Protein AF-A0A821YDY0-F1 (afdb_monomer_lite)

Foldseek 3Di:
DDPPDPVPDPDPQDPDFKDWDWDKDKDFDWDADPPVRDIGTPWIKIAIDIWIWGAQSPDDPPPGIDTPDDPDGDDIDIDPDDDDDDVCNVDPDD

Organism: NCBI:txid392032

Structure (mmCIF, N/CA/C/O backbone):
data_AF-A0A821YDY0-F1
#
_entry.id   AF-A0A821YDY0-F1
#
loop_
_atom_site.group_PDB
_atom_site.id
_atom_site.type_symbol
_atom_site.label_atom_id
_atom_site.label_alt_id
_atom_site.label_comp_id
_atom_site.label_asym_id
_atom_site.label_entity_id
_atom_site.label_seq_id
_atom_site.pdbx_PDB_ins_code
_atom_site.Cartn_x
_atom_site.Cartn_y
_atom_site.Cartn_z
_atom_site.occupancy
_atom_site.B_iso_or_equiv
_atom_site.auth_seq_id
_atom_site.auth_comp_id
_atom_site.auth_asym_id
_atom_site.auth_atom_id
_atom_site.pdbx_PDB_model_num
ATOM 1 N N . MET A 1 1 ? 19.363 13.767 -11.103 1.00 39.47 1 MET A N 1
ATOM 2 C CA . MET A 1 1 ? 19.946 12.496 -11.581 1.00 39.47 1 MET A CA 1
ATOM 3 C C . MET A 1 1 ? 19.700 11.495 -10.471 1.00 39.47 1 MET A C 1
ATOM 5 O O . MET A 1 1 ? 20.191 11.737 -9.383 1.00 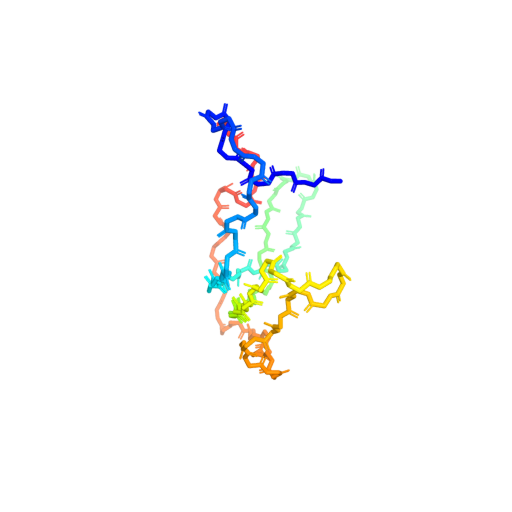39.47 1 MET A O 1
ATOM 9 N N . ILE A 1 2 ? 18.851 10.487 -10.673 1.00 38.25 2 ILE A N 1
ATOM 10 C CA . ILE A 1 2 ? 18.717 9.386 -9.709 1.00 38.25 2 ILE A CA 1
ATOM 11 C C . ILE A 1 2 ? 19.381 8.194 -10.396 1.00 38.25 2 ILE A C 1
ATOM 13 O O . ILE A 1 2 ? 18.787 7.652 -11.334 1.00 38.25 2 ILE A O 1
ATOM 17 N N . PRO A 1 3 ? 20.636 7.868 -10.053 1.00 48.19 3 PRO A N 1
ATOM 18 C CA . PRO A 1 3 ? 21.261 6.659 -10.541 1.00 48.19 3 PRO A CA 1
ATOM 19 C C . PRO A 1 3 ? 20.626 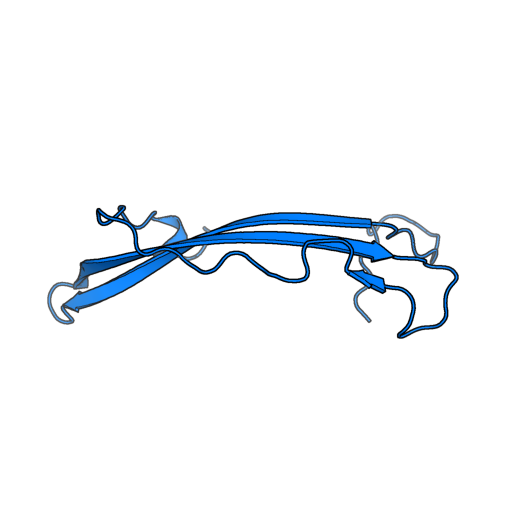5.521 -9.744 1.00 48.19 3 PRO A C 1
ATOM 21 O O . PRO A 1 3 ? 20.879 5.370 -8.556 1.00 48.19 3 PRO A O 1
ATOM 24 N N . TRP A 1 4 ? 19.762 4.730 -10.374 1.00 55.81 4 TRP A N 1
ATOM 25 C CA . TRP A 1 4 ? 19.352 3.434 -9.817 1.00 55.81 4 TRP A CA 1
ATOM 26 C C . TRP A 1 4 ? 20.463 2.398 -10.016 1.00 55.81 4 TRP A C 1
ATOM 28 O O . TRP A 1 4 ? 20.202 1.262 -10.404 1.00 55.81 4 TRP A O 1
ATOM 38 N N . ASP A 1 5 ? 21.707 2.832 -9.831 1.00 47.44 5 ASP A N 1
ATOM 39 C CA . ASP A 1 5 ? 22.872 1.994 -10.008 1.00 47.44 5 ASP A CA 1
ATOM 40 C C . ASP A 1 5 ? 23.046 1.111 -8.778 1.00 47.44 5 ASP A C 1
ATOM 42 O O . ASP A 1 5 ? 22.786 1.524 -7.644 1.00 47.44 5 ASP A O 1
ATOM 46 N N . ILE A 1 6 ? 23.470 -0.123 -9.014 1.00 54.59 6 ILE A N 1
ATOM 47 C CA . ILE A 1 6 ? 23.929 -0.989 -7.937 1.00 54.59 6 ILE A CA 1
ATOM 48 C C . ILE A 1 6 ? 25.304 -0.418 -7.567 1.00 54.59 6 ILE A C 1
ATOM 50 O O . ILE A 1 6 ? 26.145 -0.330 -8.460 1.00 54.59 6 ILE A O 1
ATOM 54 N N . PRO A 1 7 ? 25.565 -0.015 -6.310 1.00 53.72 7 PRO A N 1
ATOM 55 C CA . PRO A 1 7 ? 26.735 0.797 -5.945 1.00 53.72 7 PRO A CA 1
ATOM 56 C C . PRO A 1 7 ? 28.096 0.069 -6.045 1.00 53.72 7 PRO A C 1
ATOM 58 O O . PRO A 1 7 ? 29.059 0.462 -5.397 1.00 53.72 7 PRO A O 1
ATOM 61 N N . THR A 1 8 ? 28.191 -0.998 -6.838 1.00 55.84 8 THR A N 1
ATOM 62 C CA . THR A 1 8 ? 29.368 -1.858 -7.029 1.00 55.84 8 THR A CA 1
ATOM 63 C C . THR A 1 8 ? 29.727 -2.103 -8.503 1.00 55.84 8 THR A C 1
ATOM 65 O O . THR A 1 8 ? 30.550 -2.967 -8.787 1.00 55.84 8 THR A O 1
ATOM 68 N N . SER A 1 9 ? 29.124 -1.382 -9.453 1.00 54.25 9 SER A N 1
ATOM 69 C CA . SER A 1 9 ? 29.333 -1.570 -10.897 1.00 54.25 9 SER A CA 1
ATOM 70 C C . SER A 1 9 ? 30.111 -0.394 -11.502 1.00 54.25 9 SER A C 1
ATOM 72 O O . SER A 1 9 ? 29.581 0.707 -11.556 1.00 54.25 9 SER A O 1
ATOM 74 N N . ASP A 1 10 ? 31.325 -0.626 -12.016 1.00 57.78 10 ASP A N 1
ATOM 75 C CA . ASP A 1 10 ? 32.168 0.377 -12.716 1.00 57.78 10 ASP A CA 1
ATOM 76 C C . ASP A 1 10 ? 31.604 0.838 -14.085 1.00 57.78 10 ASP A C 1
ATOM 78 O O . ASP A 1 10 ? 32.228 1.620 -14.803 1.00 57.78 10 ASP A O 1
ATOM 82 N N . GLU A 1 11 ? 30.424 0.358 -14.487 1.00 58.28 11 GLU A N 1
ATOM 83 C CA . GLU A 1 11 ? 29.816 0.661 -15.785 1.00 58.28 11 GLU A CA 1
ATOM 84 C C . GLU A 1 11 ? 28.625 1.623 -15.671 1.00 58.28 11 GLU A C 1
ATOM 86 O O . GLU A 1 11 ? 27.554 1.238 -15.205 1.00 58.28 11 GLU A O 1
ATOM 91 N N . GLU A 1 12 ? 28.753 2.831 -16.235 1.00 61.72 12 GLU A N 1
ATOM 92 C CA . GLU A 1 12 ? 27.682 3.844 -16.363 1.00 61.72 12 GLU A CA 1
ATOM 93 C C . GLU A 1 12 ? 26.590 3.482 -17.405 1.00 61.72 12 GLU A C 1
ATOM 95 O O . GLU A 1 12 ? 26.039 4.344 -18.103 1.00 61.72 12 GLU A O 1
ATOM 100 N N . LEU A 1 13 ? 26.271 2.199 -17.587 1.00 67.25 13 LEU A N 1
ATOM 101 C CA . LEU A 1 13 ? 25.286 1.768 -18.580 1.00 67.25 13 L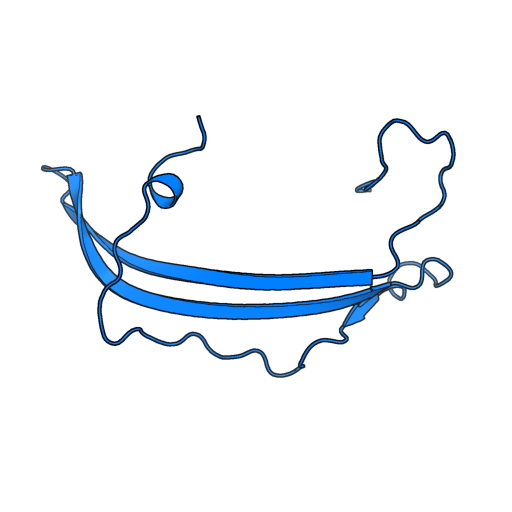EU A CA 1
ATOM 102 C C . LEU A 1 13 ? 23.868 1.735 -17.979 1.00 67.25 13 LEU A C 1
ATOM 104 O O . LEU A 1 13 ? 23.625 1.040 -16.993 1.00 67.25 13 LEU A O 1
ATOM 108 N N . PRO A 1 14 ? 22.873 2.423 -18.577 1.00 70.00 14 PRO A N 1
ATOM 109 C CA . PRO A 1 14 ? 21.492 2.364 -18.105 1.00 70.00 14 PRO A CA 1
ATOM 110 C C . PRO A 1 14 ? 20.883 0.974 -18.357 1.00 70.00 14 PRO A C 1
ATOM 112 O O . PRO A 1 14 ? 20.604 0.610 -19.498 1.00 70.00 14 PRO A O 1
ATOM 115 N N . ARG A 1 15 ? 20.641 0.214 -17.281 1.00 80.44 15 ARG A N 1
ATOM 116 C CA . ARG A 1 15 ? 20.127 -1.172 -17.333 1.00 80.44 15 ARG A CA 1
ATOM 117 C C . ARG A 1 15 ? 18.609 -1.306 -17.172 1.00 80.44 15 ARG A C 1
ATOM 119 O O . ARG A 1 15 ? 18.064 -2.377 -17.421 1.00 80.44 15 ARG A O 1
ATOM 126 N N . LEU A 1 16 ? 17.908 -0.244 -16.770 1.00 84.25 16 LEU A N 1
ATOM 127 C CA . LEU A 1 16 ? 16.461 -0.301 -16.559 1.00 84.25 16 LEU A CA 1
ATOM 128 C C . LEU A 1 16 ? 15.724 -0.409 -17.899 1.00 84.25 16 LEU A C 1
ATOM 130 O O . LEU A 1 16 ? 15.696 0.548 -18.671 1.00 84.25 16 LEU A O 1
ATOM 134 N N . THR A 1 17 ? 15.109 -1.562 -18.143 1.00 89.44 17 THR A N 1
ATOM 135 C CA . THR A 1 17 ? 14.341 -1.849 -19.366 1.00 89.44 17 THR A CA 1
ATOM 136 C C . THR A 1 17 ? 12.843 -1.980 -19.118 1.00 89.44 17 THR A C 1
ATOM 138 O O . THR A 1 17 ? 12.036 -1.822 -20.034 1.00 89.44 17 THR A O 1
ATOM 141 N N . HIS A 1 18 ? 12.449 -2.263 -17.878 1.00 90.00 18 HIS A N 1
ATOM 142 C CA . HIS A 1 18 ? 11.067 -2.551 -17.543 1.00 90.00 18 HIS A CA 1
ATOM 143 C C . HIS A 1 18 ? 10.779 -2.234 -16.075 1.00 90.00 18 HIS A C 1
ATOM 145 O O . HIS A 1 18 ? 11.589 -2.521 -15.196 1.00 90.00 18 HIS A O 1
ATOM 151 N N . ILE A 1 19 ? 9.619 -1.640 -15.813 1.00 90.62 19 ILE A N 1
ATOM 152 C CA . ILE A 1 19 ? 9.084 -1.418 -14.472 1.00 90.62 19 ILE A CA 1
ATOM 153 C C . ILE A 1 19 ? 7.720 -2.087 -14.434 1.00 90.62 19 ILE A C 1
ATOM 155 O O . ILE A 1 19 ? 6.829 -1.686 -15.174 1.00 90.62 19 ILE A O 1
ATOM 159 N N . TYR A 1 20 ? 7.555 -3.049 -13.535 1.00 91.56 20 TYR A N 1
ATOM 160 C CA . TYR A 1 20 ? 6.272 -3.674 -13.248 1.00 91.56 20 TYR A CA 1
ATOM 161 C C . TYR A 1 20 ? 5.952 -3.483 -11.767 1.00 91.56 20 TYR A C 1
ATOM 163 O O . TYR A 1 20 ? 6.738 -3.856 -10.893 1.00 91.56 20 TYR A O 1
ATOM 171 N N . ARG A 1 21 ? 4.819 -2.850 -11.469 1.00 89.62 21 ARG A N 1
ATOM 172 C CA . ARG A 1 21 ? 4.362 -2.571 -10.108 1.00 89.62 21 ARG A CA 1
ATOM 173 C C . ARG A 1 21 ? 2.877 -2.869 -10.016 1.00 89.62 21 ARG A C 1
ATOM 175 O O . ARG A 1 21 ? 2.065 -2.092 -10.496 1.00 89.62 21 ARG A O 1
ATOM 182 N N . ASN A 1 22 ? 2.543 -3.968 -9.357 1.00 88.62 22 ASN A N 1
ATOM 183 C CA . ASN A 1 22 ? 1.191 -4.233 -8.893 1.00 88.62 22 ASN A CA 1
ATOM 184 C C . ASN A 1 22 ? 1.117 -3.832 -7.417 1.00 88.62 22 ASN A C 1
ATOM 186 O O . ASN A 1 22 ? 1.746 -4.473 -6.575 1.00 88.62 22 ASN A O 1
ATOM 190 N N . GLN A 1 23 ? 0.445 -2.724 -7.119 1.00 88.62 23 GLN A N 1
ATOM 191 C CA . GLN A 1 23 ? 0.336 -2.176 -5.773 1.00 88.62 23 GLN A CA 1
ATOM 192 C C . GLN A 1 23 ? -1.106 -2.217 -5.296 1.00 88.62 23 GLN A C 1
ATOM 194 O O . GLN A 1 23 ? -2.031 -1.880 -6.027 1.00 88.62 23 GLN A O 1
ATOM 199 N N . HIS A 1 24 ? -1.272 -2.597 -4.038 1.00 90.75 24 HIS A N 1
ATOM 200 C CA . HIS A 1 24 ? -2.546 -2.605 -3.349 1.00 90.75 24 HIS A CA 1
ATOM 201 C C . HIS A 1 24 ? -2.445 -1.639 -2.169 1.00 90.75 24 HIS A C 1
ATOM 203 O O . HIS A 1 24 ? -1.538 -1.754 -1.344 1.00 90.75 24 HIS A O 1
ATOM 209 N N . PHE A 1 25 ? -3.348 -0.666 -2.129 1.00 91.38 25 PHE A N 1
ATOM 210 C CA . PHE A 1 25 ? -3.434 0.355 -1.101 1.00 91.38 25 PHE A CA 1
ATOM 211 C C . PHE A 1 25 ? -4.728 0.184 -0.317 1.00 91.38 25 PHE A C 1
ATOM 213 O O . PHE A 1 25 ? -5.801 0.036 -0.901 1.00 91.38 25 PHE A O 1
ATOM 220 N N . LEU A 1 26 ? -4.614 0.276 1.002 1.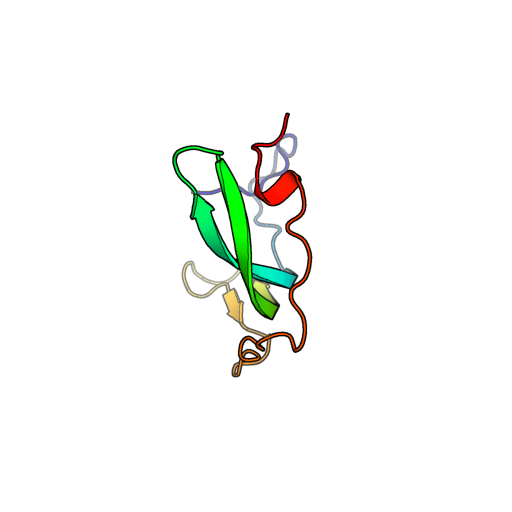00 94.00 26 LEU A N 1
ATOM 221 C CA . LEU A 1 26 ? -5.743 0.455 1.901 1.00 94.00 26 LEU A CA 1
ATOM 222 C C . LEU A 1 26 ? -5.667 1.866 2.473 1.00 94.00 26 LEU A C 1
ATOM 224 O O . LEU A 1 26 ? -4.599 2.320 2.891 1.00 94.00 26 LEU A O 1
ATOM 228 N N . VAL A 1 27 ? -6.794 2.565 2.449 1.00 94.12 27 VAL A N 1
ATOM 229 C CA . VAL A 1 27 ? -6.926 3.929 2.953 1.00 94.12 27 VAL A CA 1
ATOM 230 C C . VAL A 1 27 ? -8.061 3.956 3.961 1.00 94.12 27 VAL A C 1
ATOM 232 O O . VAL A 1 27 ? -9.140 3.421 3.715 1.00 94.12 27 VAL A O 1
ATOM 235 N N . TRP A 1 28 ? -7.823 4.607 5.094 1.00 95.38 28 TRP A N 1
ATOM 236 C CA . TRP A 1 28 ? -8.805 4.746 6.159 1.00 95.38 28 TRP A CA 1
ATOM 237 C C . TRP A 1 28 ? -9.187 6.209 6.324 1.00 95.38 28 TRP A C 1
ATOM 239 O O . TRP A 1 28 ? -8.328 7.070 6.507 1.00 95.38 28 TRP A O 1
ATOM 249 N N . LEU A 1 29 ? -10.488 6.482 6.300 1.00 95.31 29 LEU A N 1
ATOM 250 C CA . LEU A 1 29 ? -11.045 7.695 6.873 1.00 95.31 29 LEU A CA 1
ATOM 251 C C . LEU A 1 29 ? -11.286 7.416 8.354 1.00 95.31 29 LEU A C 1
ATOM 253 O O . LEU A 1 29 ? -12.114 6.569 8.689 1.00 95.31 29 LEU A O 1
ATOM 257 N N . ALA A 1 30 ? -10.5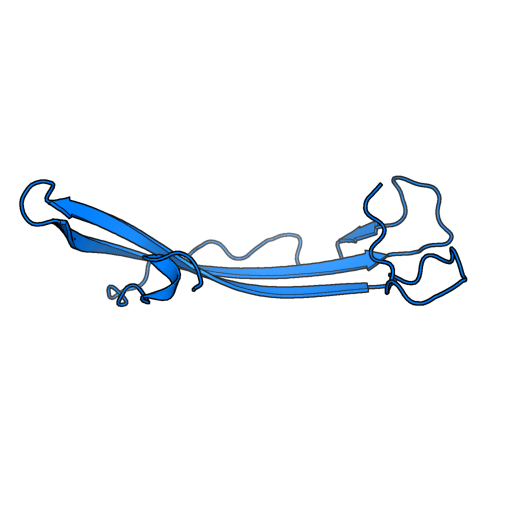72 8.115 9.228 1.00 94.50 30 ALA A N 1
ATOM 258 C CA . ALA A 1 30 ? -10.661 7.919 10.667 1.00 94.50 30 ALA A CA 1
ATOM 259 C C . ALA A 1 30 ? -10.880 9.243 11.407 1.00 94.50 30 ALA A C 1
ATOM 261 O O . ALA A 1 30 ? -10.424 10.297 10.964 1.00 94.50 30 ALA A O 1
ATOM 262 N N . ALA A 1 31 ? -11.570 9.168 12.542 1.00 95.38 31 ALA A N 1
ATOM 263 C CA . ALA A 1 31 ? -11.653 10.234 13.529 1.00 95.38 31 ALA A CA 1
ATOM 264 C C . ALA A 1 31 ? -10.749 9.885 14.713 1.00 95.38 31 ALA A C 1
ATOM 266 O O . ALA A 1 31 ? -10.691 8.727 15.120 1.00 95.38 31 ALA A O 1
ATOM 267 N N . MET A 1 32 ? -10.056 10.878 15.262 1.00 94.88 32 MET A N 1
ATOM 268 C CA . MET A 1 32 ? -9.242 10.712 16.462 1.00 94.88 32 MET A CA 1
ATOM 269 C C . MET A 1 32 ? -9.813 11.580 17.572 1.00 94.88 32 MET A C 1
ATOM 271 O O . MET A 1 32 ? -9.990 12.786 17.386 1.00 94.88 32 MET A O 1
ATOM 275 N N . ASP A 1 33 ? -10.070 10.970 18.721 1.00 96.00 33 ASP A N 1
ATOM 276 C CA . ASP A 1 33 ? -10.331 11.715 19.943 1.00 96.00 33 ASP A CA 1
ATOM 277 C C . ASP A 1 33 ? -9.008 12.306 20.454 1.00 96.00 33 ASP A C 1
ATOM 279 O O . ASP A 1 33 ? -7.998 11.619 20.606 1.00 96.00 33 ASP A O 1
ATOM 283 N N . LEU A 1 34 ? -8.988 13.619 20.674 1.00 94.00 34 LEU A N 1
ATOM 284 C CA . LEU A 1 34 ? -7.778 14.332 21.064 1.00 94.00 34 LEU A CA 1
ATOM 285 C C . LEU A 1 34 ? -7.395 14.116 22.530 1.00 94.00 34 LEU A C 1
ATOM 287 O O . LEU A 1 34 ? -6.207 14.269 22.832 1.00 94.00 34 LEU A O 1
ATOM 291 N N . GLU A 1 35 ? -8.352 13.785 23.398 1.00 95.69 35 GLU A N 1
ATOM 292 C CA . GLU A 1 35 ? -8.123 13.556 24.826 1.00 95.69 35 GLU A CA 1
ATOM 293 C C . GLU A 1 35 ? -7.636 12.126 25.073 1.00 95.69 35 GLU A C 1
ATOM 295 O O . GLU A 1 35 ? -6.546 11.936 25.612 1.00 95.69 35 GLU A O 1
ATOM 300 N N . SER A 1 36 ? -8.384 11.128 24.596 1.00 94.25 36 SER A N 1
ATOM 301 C CA . SER A 1 36 ? -8.040 9.706 24.759 1.00 94.25 36 SER A CA 1
ATOM 302 C C . SER A 1 36 ? -6.978 9.201 23.774 1.00 94.25 36 SER A C 1
ATOM 304 O O . SER A 1 36 ? -6.306 8.213 24.058 1.00 94.25 36 SER A O 1
ATOM 306 N N . LYS A 1 37 ? -6.787 9.885 22.634 1.00 91.44 37 LYS A N 1
ATOM 307 C CA . LYS A 1 37 ? -6.000 9.417 21.470 1.00 91.44 37 LYS A CA 1
ATOM 308 C C . LYS A 1 37 ? -6.577 8.187 20.770 1.00 91.44 37 LYS A C 1
ATOM 310 O O . LYS A 1 37 ? -5.900 7.610 19.916 1.00 91.44 37 LYS A O 1
ATOM 315 N N . ASP A 1 38 ? -7.826 7.836 21.058 1.00 93.25 38 ASP A N 1
ATOM 316 C CA . ASP A 1 38 ? -8.505 6.728 20.398 1.00 93.25 38 ASP A CA 1
ATOM 317 C C . ASP A 1 38 ? -8.815 7.056 18.933 1.00 93.25 38 ASP A C 1
ATOM 319 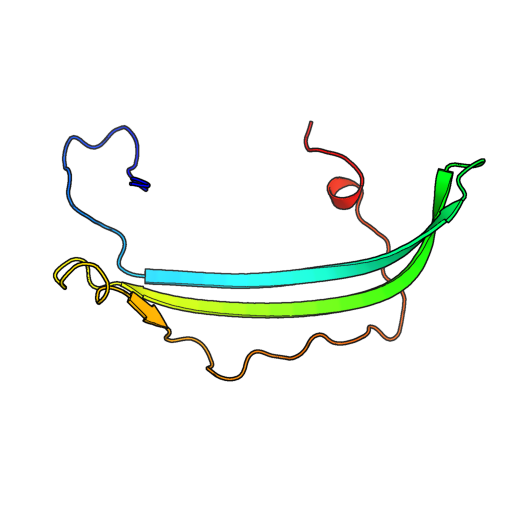O O . ASP A 1 38 ? -9.239 8.165 18.594 1.00 93.25 38 ASP A O 1
ATOM 323 N N . ILE A 1 39 ? -8.606 6.070 18.057 1.00 93.75 39 ILE A N 1
ATOM 324 C CA . ILE A 1 39 ? -8.852 6.175 16.616 1.00 93.75 39 ILE A CA 1
ATOM 325 C C . ILE A 1 39 ? -10.085 5.349 16.255 1.00 93.75 39 ILE A C 1
ATOM 327 O O . ILE A 1 39 ? -10.118 4.134 16.442 1.00 93.75 39 ILE A O 1
ATOM 331 N N . TYR A 1 40 ? -11.070 6.008 15.653 1.00 95.12 40 TYR A N 1
ATOM 332 C CA . TYR A 1 40 ? -12.318 5.416 15.190 1.00 95.12 40 TYR A CA 1
ATOM 333 C C . TYR A 1 40 ? -12.347 5.395 13.664 1.00 95.12 40 TYR A C 1
ATOM 335 O O . TYR A 1 40 ? -12.258 6.438 13.014 1.00 95.12 40 TYR A O 1
ATOM 343 N N . ILE A 1 41 ? -12.492 4.210 13.072 1.00 96.50 41 ILE A N 1
ATOM 344 C CA . ILE A 1 41 ? -12.547 4.051 11.616 1.00 96.50 41 ILE A CA 1
ATOM 345 C C . ILE A 1 41 ? -13.963 4.365 11.134 1.00 96.50 41 ILE A C 1
ATOM 347 O O . ILE A 1 41 ? -14.923 3.709 11.535 1.00 96.50 41 ILE A O 1
ATOM 351 N N . LEU A 1 42 ? -14.086 5.358 10.256 1.00 96.06 42 LEU A N 1
ATOM 352 C CA . LEU A 1 42 ? -15.352 5.767 9.652 1.00 96.06 42 LEU A CA 1
ATOM 353 C C . LEU A 1 42 ? -15.596 5.020 8.341 1.00 96.06 42 LEU A C 1
ATOM 355 O O . LEU A 1 42 ? -16.699 4.523 8.116 1.00 96.06 42 LEU A O 1
ATOM 359 N N . ARG A 1 43 ? -14.568 4.934 7.487 1.00 96.69 43 ARG A N 1
ATOM 360 C CA . ARG A 1 43 ? -14.600 4.200 6.215 1.00 96.69 43 ARG A CA 1
ATOM 361 C C . ARG A 1 43 ? -13.245 3.604 5.863 1.00 96.69 43 ARG A C 1
ATOM 363 O O . ARG A 1 43 ? -12.216 4.240 6.088 1.00 96.69 43 ARG A O 1
ATOM 370 N N . THR A 1 44 ? -13.267 2.447 5.213 1.00 97.12 44 THR A N 1
ATOM 371 C CA . THR A 1 44 ? -12.115 1.870 4.517 1.00 97.12 44 THR A CA 1
ATOM 372 C C . THR A 1 44 ? -12.335 1.921 3.008 1.00 97.12 44 THR A C 1
ATOM 374 O O . THR A 1 44 ? -13.432 1.653 2.517 1.00 97.12 44 THR A O 1
ATOM 377 N N . VAL A 1 45 ? -11.287 2.290 2.278 1.00 96.19 45 VAL A N 1
ATOM 378 C CA . VAL A 1 45 ? -11.243 2.313 0.816 1.00 96.19 45 VAL A CA 1
ATOM 379 C C . VAL A 1 45 ? -10.079 1.446 0.352 1.00 96.19 45 VAL A C 1
ATOM 381 O O . VAL A 1 45 ? -8.944 1.628 0.798 1.00 96.19 45 VAL A O 1
ATOM 384 N N . GLU A 1 46 ? -10.361 0.520 -0.554 1.00 94.69 46 GLU A N 1
ATOM 385 C CA . GLU A 1 46 ? -9.379 -0.329 -1.221 1.00 94.69 46 GLU A CA 1
ATOM 386 C C . GLU A 1 46 ? -9.062 0.235 -2.608 1.00 94.69 46 GLU A C 1
ATOM 388 O O . GLU A 1 46 ? -9.952 0.632 -3.363 1.00 94.69 46 GLU A O 1
ATOM 393 N N . TRP A 1 47 ? -7.776 0.270 -2.957 1.00 91.06 47 TRP A N 1
ATOM 394 C CA . TRP A 1 47 ? -7.337 0.694 -4.279 1.00 91.06 47 TRP A CA 1
ATOM 395 C C . TRP A 1 47 ? -6.212 -0.189 -4.810 1.00 91.06 47 TRP A C 1
ATOM 397 O O . TRP A 1 47 ? -5.117 -0.247 -4.248 1.00 91.06 47 TRP A O 1
ATOM 407 N N . LYS A 1 48 ? -6.468 -0.860 -5.933 1.00 89.31 48 LYS A N 1
ATOM 408 C CA . LYS A 1 48 ? -5.471 -1.634 -6.672 1.00 89.31 48 LYS A CA 1
ATOM 409 C C . LYS A 1 48 ? -4.965 -0.816 -7.850 1.00 89.31 48 LYS A C 1
ATOM 411 O O . LYS A 1 48 ? -5.734 -0.232 -8.607 1.00 89.31 48 LYS A O 1
ATOM 416 N N . LYS A 1 49 ? -3.645 -0.752 -7.991 1.00 87.06 49 LYS A N 1
ATOM 417 C CA . LYS A 1 49 ? -2.981 -0.011 -9.056 1.00 87.06 49 LYS A CA 1
ATOM 418 C C . LYS A 1 49 ? -1.899 -0.858 -9.696 1.00 87.06 49 LYS A C 1
ATOM 420 O O . LYS A 1 49 ? -0.893 -1.184 -9.068 1.00 87.06 49 LYS A O 1
ATOM 425 N N . LEU A 1 50 ? -2.081 -1.130 -10.981 1.00 88.38 50 LEU A N 1
ATOM 426 C CA . LEU A 1 50 ? -1.061 -1.715 -11.834 1.00 88.38 50 LEU A CA 1
ATOM 427 C C . LEU A 1 50 ? -0.365 -0.609 -12.631 1.00 88.38 50 LEU A C 1
ATOM 429 O O . LEU A 1 50 ? -1.011 0.183 -13.313 1.00 88.38 50 LEU A O 1
ATOM 433 N N . ILE A 1 51 ? 0.959 -0.554 -12.543 1.00 89.69 51 ILE A N 1
ATOM 434 C CA . ILE A 1 51 ? 1.806 0.313 -13.357 1.00 89.69 51 ILE A CA 1
ATOM 435 C C . ILE A 1 51 ? 2.823 -0.571 -14.061 1.00 89.69 51 ILE A C 1
ATOM 437 O O . ILE A 1 51 ? 3.662 -1.206 -13.422 1.00 89.69 51 ILE A O 1
ATOM 441 N N . GLU A 1 52 ? 2.778 -0.560 -15.383 1.00 93.06 52 GLU A N 1
ATOM 442 C CA . GLU A 1 52 ? 3.735 -1.252 -16.232 1.00 93.06 52 GLU A CA 1
ATOM 443 C C . GLU A 1 52 ? 4.336 -0.240 -17.200 1.00 93.06 52 GLU A C 1
ATOM 445 O O . GLU A 1 52 ? 3.619 0.435 -17.937 1.00 93.06 52 GLU A O 1
ATOM 450 N N . ILE A 1 53 ? 5.656 -0.087 -17.175 1.00 92.38 53 ILE A N 1
ATOM 451 C CA . ILE A 1 53 ? 6.383 0.879 -17.995 1.00 92.38 53 ILE A CA 1
ATOM 452 C C . ILE A 1 53 ? 7.515 0.141 -18.695 1.00 92.38 53 ILE A C 1
ATOM 454 O O . ILE A 1 53 ? 8.429 -0.377 -18.057 1.00 92.38 53 ILE A O 1
ATOM 458 N N . SER A 1 54 ? 7.494 0.156 -20.023 1.00 93.31 54 SER A N 1
ATOM 459 C CA . SER A 1 54 ? 8.660 -0.223 -20.823 1.00 93.31 54 SER A CA 1
ATOM 460 C C . SER A 1 54 ? 9.639 0.947 -20.891 1.00 93.31 54 SER A C 1
ATOM 462 O O . SER A 1 54 ? 9.221 2.100 -21.043 1.00 93.31 54 SER A O 1
ATOM 464 N N . VAL A 1 55 ? 10.934 0.662 -20.778 1.00 91.75 55 VAL A N 1
ATOM 465 C CA . VAL A 1 55 ? 12.011 1.649 -20.860 1.00 91.75 55 VAL A CA 1
ATOM 466 C C . VAL A 1 55 ? 13.002 1.212 -21.934 1.00 91.75 55 VAL A C 1
ATOM 468 O O . VAL A 1 55 ? 13.591 0.141 -21.862 1.00 91.75 55 VAL A O 1
ATOM 471 N N . ASP A 1 56 ? 13.206 2.057 -22.938 1.00 90.69 56 ASP A N 1
ATOM 472 C CA . ASP A 1 56 ? 14.245 1.880 -23.948 1.00 90.69 56 ASP A CA 1
ATOM 473 C C . ASP A 1 56 ? 15.439 2.793 -23.613 1.00 90.69 56 ASP A C 1
ATOM 475 O O . ASP A 1 56 ? 15.373 4.011 -23.839 1.00 90.69 56 ASP A O 1
ATOM 479 N N . PRO A 1 57 ? 16.545 2.246 -23.073 1.00 85.75 57 PRO A N 1
ATOM 480 C CA . PRO A 1 57 ? 17.707 3.039 -22.685 1.00 85.75 57 PRO A CA 1
ATOM 481 C C . PRO A 1 57 ? 18.407 3.710 -23.876 1.00 85.75 57 PRO A C 1
ATOM 483 O O . PRO A 1 57 ? 19.099 4.714 -23.682 1.00 85.75 57 PRO A O 1
ATOM 486 N N . LYS A 1 58 ? 18.206 3.204 -25.103 1.00 88.06 58 LYS A N 1
ATOM 487 C CA . LYS A 1 58 ? 18.834 3.723 -26.327 1.00 88.06 58 LYS A CA 1
ATOM 488 C C . LYS A 1 58 ? 18.112 4.949 -26.887 1.00 88.06 58 LYS A C 1
ATOM 490 O O . LYS A 1 58 ? 18.686 5.687 -27.686 1.00 88.06 58 LYS A O 1
ATOM 495 N N . ARG A 1 59 ? 16.871 5.214 -26.464 1.00 86.25 59 ARG A N 1
ATOM 496 C CA . ARG A 1 59 ? 16.120 6.405 -26.895 1.00 86.25 59 ARG A CA 1
ATOM 497 C C . ARG A 1 59 ? 16.636 7.688 -26.252 1.00 86.25 59 ARG A C 1
ATOM 499 O O . ARG A 1 59 ? 17.291 7.691 -25.208 1.00 86.25 59 ARG A O 1
ATOM 506 N N . GLN A 1 60 ? 16.300 8.816 -26.871 1.00 86.75 60 GLN A N 1
ATOM 507 C CA . GLN A 1 60 ? 16.598 10.141 -26.329 1.00 86.75 60 GLN A CA 1
ATOM 508 C C . GLN A 1 60 ? 15.901 10.364 -24.979 1.00 86.75 60 GLN A C 1
ATOM 510 O O . GLN A 1 60 ? 14.810 9.844 -24.722 1.00 86.75 60 GLN A O 1
ATOM 515 N N . ARG A 1 61 ? 16.530 11.166 -24.111 1.00 79.31 61 ARG A N 1
ATOM 516 C CA . ARG A 1 61 ? 15.956 11.574 -22.820 1.00 79.31 61 ARG A CA 1
ATOM 517 C C . ARG A 1 61 ? 14.573 12.207 -23.043 1.00 79.31 61 ARG A C 1
ATOM 519 O O . ARG A 1 61 ? 14.367 12.925 -24.013 1.00 79.31 61 ARG A O 1
ATOM 526 N N . GLY A 1 62 ? 13.616 11.882 -22.174 1.00 81.69 62 GLY A N 1
ATOM 527 C CA . GLY A 1 62 ? 12.212 12.296 -22.316 1.00 81.69 62 GLY A CA 1
ATOM 528 C C . GLY A 1 62 ? 11.355 11.414 -23.237 1.00 81.69 62 GLY A C 1
ATOM 529 O O . GLY A 1 62 ? 10.143 11.578 -23.254 1.00 81.69 62 GLY A O 1
ATOM 530 N N . ARG A 1 63 ? 11.946 10.456 -23.971 1.00 85.69 63 ARG A N 1
ATOM 531 C CA . ARG A 1 63 ? 11.224 9.515 -24.861 1.00 85.69 63 ARG A CA 1
ATOM 532 C C . ARG A 1 63 ? 11.555 8.041 -24.601 1.00 85.69 63 ARG A C 1
ATOM 534 O O . ARG A 1 63 ? 11.276 7.181 -25.436 1.00 85.69 63 ARG A O 1
ATOM 541 N N . ARG A 1 64 ? 12.209 7.758 -23.471 1.00 89.31 64 ARG A N 1
ATOM 542 C CA . ARG A 1 64 ? 12.668 6.409 -23.105 1.00 89.31 64 ARG A CA 1
ATOM 543 C C . ARG A 1 64 ? 11.550 5.538 -22.557 1.00 89.31 64 ARG A C 1
ATOM 545 O O . ARG A 1 64 ? 11.577 4.341 -22.790 1.00 89.31 64 ARG A O 1
ATOM 552 N N . SER A 1 65 ? 10.593 6.118 -21.842 1.00 90.94 65 SER A N 1
ATOM 553 C CA . SER A 1 65 ? 9.520 5.376 -21.190 1.00 90.94 65 SER A CA 1
ATOM 554 C C . SER A 1 65 ? 8.238 5.375 -22.017 1.00 90.94 65 SER A C 1
ATOM 556 O O . SER A 1 65 ? 7.882 6.368 -22.652 1.00 90.94 65 SER A O 1
ATOM 558 N N . LYS A 1 66 ? 7.518 4.258 -21.963 1.00 91.38 66 LYS A N 1
ATOM 559 C CA . LYS A 1 66 ? 6.150 4.127 -22.463 1.00 91.38 66 LYS A CA 1
ATOM 560 C C . LYS A 1 66 ? 5.332 3.351 -21.436 1.00 91.38 66 LYS A C 1
ATOM 562 O O . LYS A 1 66 ? 5.757 2.269 -21.031 1.00 91.38 66 LYS A O 1
ATOM 567 N N . LEU A 1 67 ? 4.186 3.907 -21.039 1.00 90.00 67 LEU A N 1
ATOM 568 C CA . LEU A 1 67 ? 3.202 3.220 -20.203 1.00 90.00 67 LEU A CA 1
ATOM 569 C C . LEU A 1 67 ? 2.575 2.080 -21.019 1.00 90.00 67 LEU A C 1
ATOM 571 O O . LEU A 1 67 ? 2.126 2.301 -22.145 1.00 90.00 67 LEU A O 1
ATOM 575 N N . ILE A 1 68 ? 2.632 0.872 -20.471 1.00 91.00 68 ILE A N 1
ATOM 576 C CA . ILE A 1 68 ? 2.082 -0.364 -21.038 1.00 91.00 68 ILE A CA 1
ATOM 577 C C . ILE A 1 68 ? 0.798 -0.765 -20.310 1.00 91.00 68 ILE A C 1
ATOM 579 O O . ILE A 1 68 ? -0.121 -1.253 -20.959 1.00 91.00 68 ILE A O 1
ATOM 583 N N . SER A 1 69 ? 0.723 -0.529 -18.995 1.00 84.69 69 SER A N 1
ATOM 584 C CA . SER A 1 69 ? -0.456 -0.853 -18.184 1.00 84.69 69 SER A CA 1
ATOM 585 C C . SER A 1 69 ? -1.696 -0.081 -18.629 1.00 84.69 69 SER A C 1
ATOM 587 O O . SER A 1 69 ? -1.588 0.947 -19.301 1.00 84.69 69 SER A O 1
ATOM 589 N N . ASP A 1 70 ? -2.858 -0.572 -18.197 1.00 73.38 70 ASP A N 1
ATOM 590 C CA . ASP A 1 70 ? -4.179 -0.080 -18.585 1.00 73.38 70 ASP A CA 1
ATOM 591 C C . ASP A 1 70 ? -4.283 1.462 -18.532 1.00 73.38 70 ASP A C 1
ATOM 593 O O . ASP A 1 70 ? -3.959 2.066 -17.499 1.00 73.38 70 ASP A O 1
ATOM 597 N N . PRO A 1 71 ? -4.710 2.130 -19.623 1.00 66.38 71 PRO A N 1
ATOM 598 C CA . PRO A 1 71 ? -4.987 3.564 -19.596 1.00 66.38 71 PRO A CA 1
ATOM 599 C C . PRO A 1 71 ? -6.164 3.935 -18.680 1.00 66.38 71 PRO A C 1
ATOM 601 O O . PRO A 1 71 ? -6.259 5.100 -18.291 1.00 66.38 71 PRO A O 1
ATOM 604 N N . SER A 1 72 ? -7.043 2.986 -18.335 1.00 76.94 72 SER A N 1
ATOM 605 C CA . SER A 1 72 ? -8.173 3.191 -17.427 1.00 76.94 72 SER A CA 1
ATOM 606 C C . SER A 1 72 ? -7.901 2.532 -16.068 1.00 76.94 72 SER A C 1
ATOM 608 O O . SER A 1 72 ? -8.321 1.397 -15.846 1.00 76.94 72 SER A O 1
ATOM 610 N N . PRO A 1 73 ? -7.208 3.211 -15.134 1.00 77.19 73 PRO A N 1
ATOM 611 C CA . PRO A 1 73 ? -6.959 2.653 -13.810 1.00 77.19 73 PRO A CA 1
ATOM 612 C C . PRO A 1 73 ? -8.272 2.346 -13.081 1.00 77.19 73 PRO A C 1
ATOM 614 O O . PRO A 1 73 ? -9.215 3.143 -13.121 1.00 77.19 73 PRO A O 1
ATOM 617 N N . GLU A 1 74 ? -8.303 1.209 -12.381 1.00 84.12 74 GLU A N 1
ATOM 618 C CA . GLU A 1 74 ? -9.412 0.834 -11.504 1.00 84.12 74 GLU A CA 1
ATOM 619 C C . GLU A 1 74 ? -9.682 1.957 -10.495 1.00 84.12 74 GLU A C 1
ATOM 621 O O . GLU A 1 74 ? -8.762 2.522 -9.886 1.00 84.12 74 GLU A O 1
ATOM 626 N N . GLN A 1 75 ? -10.959 2.309 -10.346 1.00 89.00 75 GLN A N 1
ATOM 627 C CA . GLN A 1 75 ? -11.369 3.298 -9.361 1.00 89.00 75 GLN A CA 1
ATOM 628 C C . GLN A 1 75 ? -11.283 2.692 -7.954 1.00 89.00 75 GLN A C 1
ATOM 630 O O . GLN A 1 75 ? -11.554 1.501 -7.790 1.00 89.00 75 GLN A O 1
ATOM 635 N N . PRO A 1 76 ? -10.934 3.492 -6.934 1.00 92.62 76 PRO A N 1
ATOM 636 C CA . PRO A 1 76 ? -10.987 3.042 -5.552 1.00 92.62 76 PRO A CA 1
ATOM 637 C C . PRO A 1 76 ? -12.396 2.571 -5.182 1.00 92.62 76 PRO A C 1
ATOM 639 O O . PRO A 1 76 ? -13.388 3.203 -5.553 1.00 92.62 76 PRO A O 1
ATOM 642 N N . MET A 1 77 ? -12.479 1.491 -4.413 1.00 95.00 77 MET A N 1
ATOM 643 C CA . MET A 1 77 ? -13.735 0.913 -3.947 1.00 95.00 77 MET A CA 1
ATOM 644 C C . MET A 1 77 ? -13.887 1.117 -2.443 1.00 95.00 77 MET A C 1
ATOM 646 O O . MET A 1 77 ? -12.961 0.868 -1.672 1.00 95.00 77 MET A O 1
ATOM 650 N N . ILE A 1 78 ? -15.057 1.596 -2.017 1.00 95.81 78 ILE A N 1
ATOM 651 C CA . ILE A 1 78 ? -15.400 1.664 -0.594 1.00 95.81 78 ILE A CA 1
ATOM 652 C C . ILE A 1 78 ? -15.676 0.234 -0.137 1.00 95.81 78 ILE A C 1
ATOM 654 O O . ILE A 1 78 ? -16.497 -0.451 -0.743 1.00 95.81 78 ILE A O 1
ATOM 658 N N . CYS A 1 79 ? -14.988 -0.214 0.908 1.00 95.00 79 CYS A N 1
ATOM 659 C CA . CYS A 1 79 ? -15.216 -1.533 1.480 1.00 95.00 79 CYS A CA 1
ATOM 660 C C . CYS A 1 79 ? -16.574 -1.570 2.195 1.00 95.00 79 CYS A C 1
ATOM 662 O O . CYS A 1 79 ? -16.965 -0.597 2.851 1.00 95.00 79 CYS A O 1
ATOM 664 N N . ASP A 1 80 ? -17.269 -2.705 2.102 1.00 94.19 80 ASP A N 1
ATOM 665 C CA . ASP A 1 80 ? -18.543 -2.918 2.800 1.00 94.19 80 ASP A CA 1
ATOM 666 C C . ASP A 1 80 ? -18.369 -2.835 4.324 1.00 94.19 80 ASP A C 1
ATOM 668 O O . ASP A 1 80 ? -19.211 -2.276 5.031 1.00 94.19 80 ASP A O 1
ATOM 672 N N . GLU A 1 81 ? -17.224 -3.315 4.815 1.00 95.50 81 GLU A N 1
ATOM 673 C CA . GLU A 1 81 ? -16.830 -3.295 6.220 1.00 95.50 81 GLU A CA 1
ATOM 674 C C . GLU A 1 81 ? -15.515 -2.534 6.427 1.00 95.50 81 GLU A C 1
ATOM 676 O O . GLU A 1 81 ? -14.651 -2.465 5.548 1.00 95.50 81 GLU A O 1
ATOM 681 N N . ASN A 1 82 ? -15.351 -1.969 7.624 1.00 95.44 82 ASN A N 1
ATOM 682 C CA . ASN A 1 82 ? -14.121 -1.288 8.006 1.00 95.44 82 ASN A CA 1
ATOM 683 C C . ASN A 1 82 ? -13.044 -2.309 8.382 1.00 95.44 82 ASN A C 1
ATOM 685 O O . ASN A 1 82 ? -13.215 -3.094 9.313 1.00 95.44 82 ASN A O 1
ATOM 689 N N . LEU A 1 83 ? -11.911 -2.257 7.684 1.00 93.88 83 LEU A N 1
ATOM 690 C CA . LEU A 1 83 ? -10.748 -3.088 7.990 1.00 93.88 83 LEU A CA 1
ATOM 691 C C . LEU A 1 83 ? -9.910 -2.432 9.096 1.00 93.88 83 LEU A C 1
ATOM 693 O O . LEU A 1 83 ? -9.805 -1.205 9.112 1.00 93.88 83 LEU A O 1
ATOM 697 N N . PRO A 1 84 ? -9.260 -3.199 9.988 1.00 93.44 84 PRO A N 1
ATOM 698 C CA . PRO A 1 84 ? -8.393 -2.632 11.018 1.00 93.44 84 PRO A CA 1
ATOM 699 C C . PRO A 1 84 ? -7.174 -1.922 10.408 1.00 93.44 84 PRO A C 1
ATOM 701 O O . PRO A 1 84 ? -6.625 -2.366 9.398 1.00 93.44 84 PRO A O 1
ATOM 704 N N . ILE A 1 85 ? -6.726 -0.832 11.040 1.00 93.06 85 ILE A N 1
ATOM 705 C CA . ILE A 1 85 ? -5.498 -0.129 10.643 1.00 93.06 85 ILE A CA 1
ATOM 706 C C . ILE A 1 85 ? -4.290 -0.932 11.155 1.00 93.06 85 ILE A C 1
ATOM 708 O O . ILE A 1 85 ? -4.198 -1.178 12.360 1.00 93.06 85 ILE A O 1
ATOM 712 N N . PRO A 1 86 ? -3.347 -1.345 10.289 1.00 92.19 86 PRO A N 1
ATOM 713 C CA . PRO A 1 86 ? -2.149 -2.044 10.731 1.00 92.19 86 PRO A CA 1
ATOM 714 C C . PRO A 1 86 ? -1.207 -1.092 11.478 1.00 92.19 86 PRO A C 1
ATOM 716 O O . PRO A 1 86 ? -1.115 0.095 11.168 1.00 92.19 86 PRO A O 1
ATOM 719 N N . THR A 1 87 ? -0.432 -1.618 12.426 1.00 89.31 87 THR A N 1
ATOM 720 C CA . THR A 1 87 ? 0.505 -0.816 13.236 1.00 89.31 87 THR A CA 1
ATOM 721 C C . THR A 1 87 ? 1.551 -0.088 12.394 1.00 89.31 87 THR A C 1
ATOM 723 O O . THR A 1 87 ? 1.912 1.041 12.712 1.00 89.31 87 THR A O 1
ATOM 726 N N . CYS A 1 88 ? 1.982 -0.674 11.274 1.00 88.06 88 CYS A N 1
ATOM 727 C CA . CYS A 1 88 ? 2.915 -0.040 10.339 1.00 88.06 88 CYS A CA 1
ATOM 728 C C . CYS A 1 88 ? 2.351 1.207 9.638 1.00 88.06 88 CYS A C 1
ATOM 730 O O . CYS A 1 88 ? 3.122 1.994 9.100 1.00 88.06 88 CYS A O 1
ATOM 732 N N . ALA A 1 89 ? 1.027 1.390 9.631 1.00 86.81 89 ALA A N 1
ATOM 733 C CA . ALA A 1 89 ? 0.390 2.604 9.126 1.00 86.81 89 ALA A CA 1
ATOM 734 C C . ALA A 1 89 ? 0.242 3.685 10.209 1.00 86.81 89 ALA A C 1
ATOM 736 O O . ALA A 1 89 ? 0.029 4.849 9.879 1.00 86.81 89 ALA A O 1
ATOM 737 N N . LEU A 1 90 ? 0.354 3.315 11.488 1.00 87.50 90 LEU A N 1
ATOM 738 C CA . LEU A 1 90 ? 0.225 4.232 12.624 1.00 87.50 90 LEU A CA 1
ATOM 739 C C . LEU A 1 90 ? 1.574 4.740 13.131 1.00 87.50 90 LEU A C 1
ATOM 741 O O . LEU A 1 90 ? 1.655 5.855 13.643 1.00 87.50 90 LEU A O 1
ATOM 745 N N . TYR A 1 91 ? 2.626 3.936 12.991 1.00 87.00 91 TYR A N 1
ATOM 746 C CA . TYR A 1 91 ? 3.933 4.222 13.568 1.00 87.00 91 TYR A CA 1
ATOM 747 C C . TYR A 1 91 ? 5.031 4.179 12.504 1.00 87.00 91 TYR A C 1
ATOM 749 O O . TYR A 1 91 ? 4.971 3.350 11.591 1.00 87.00 91 TYR A O 1
ATOM 757 N N . PRO A 1 92 ? 6.049 5.052 12.610 1.00 84.25 92 PRO A N 1
ATOM 758 C CA . PRO A 1 92 ? 7.210 4.979 11.738 1.00 84.25 92 PRO A CA 1
ATOM 759 C C . PRO A 1 92 ? 7.941 3.636 11.920 1.00 84.25 92 PRO A C 1
ATOM 761 O O . PRO A 1 92 ? 7.881 3.048 13.004 1.00 84.25 92 PRO A O 1
ATOM 764 N N . PRO A 1 93 ? 8.642 3.146 10.882 1.00 81.12 93 PRO A N 1
ATOM 765 C CA . PRO A 1 93 ? 9.455 1.942 11.000 1.00 81.12 93 PRO A CA 1
ATOM 766 C C . PRO A 1 93 ? 10.542 2.133 12.069 1.00 81.12 93 PRO A C 1
ATOM 768 O O . PRO A 1 93 ? 11.214 3.166 12.088 1.00 81.12 93 PRO A O 1
ATOM 771 N N . THR A 1 94 ? 10.674 1.143 12.955 1.00 69.00 94 THR A N 1
ATOM 772 C CA . THR A 1 94 ? 11.735 1.034 13.973 1.00 69.00 94 THR A CA 1
ATOM 773 C C . THR A 1 94 ? 13.055 0.584 13.379 1.00 69.00 94 THR A C 1
ATOM 775 O O . THR A 1 94 ? 13.002 -0.311 12.502 1.00 69.00 94 THR A O 1
#

pLDDT: mean 84.53, std 14.19, range [38.25, 97.12]

Sequence (94 aa):
MIPWDIPTSDEELPRLTHIYRNQHFLVWLAAMDLESKDIYILRTVEWKKLIEISVDPKRQRGRRSKLISDPSPEQPMICDENLPIPTCALYPPT

Radius of gyration: 20.02 Å; chains: 1; bounding box: 51×19×52 Å

InterPro domains:
  IPR029638 Protein FAM78 [PTHR31655] (2-93)

Secondary structure (DSSP, 8-state):
------TT---------EEEEEEEEEEEEEEE-TTT--EEEEEEEEEEEEEEEEE-TTSPTTSSEEE-S-SSPPPPEE-SSPPPPPHHHHS---